Protein AF-A0A0N8KQZ3-F1 (afdb_monomer)

Structure (mmCIF, N/CA/C/O backbone):
data_AF-A0A0N8KQZ3-F1
#
_entry.id   AF-A0A0N8KQZ3-F1
#
loop_
_atom_site.group_PDB
_atom_site.id
_atom_site.type_symbol
_atom_site.label_atom_id
_atom_site.label_alt_id
_atom_site.label_comp_id
_atom_site.label_asym_id
_atom_site.label_entity_id
_atom_site.label_seq_id
_atom_site.pdbx_PDB_ins_code
_atom_site.Cartn_x
_atom_site.Cartn_y
_atom_site.Cartn_z
_atom_site.occupancy
_atom_site.B_iso_or_equiv
_atom_site.auth_seq_id
_atom_site.auth_comp_id
_atom_site.auth_asym_id
_atom_site.auth_atom_id
_atom_site.pdbx_PDB_model_num
ATOM 1 N N . MET A 1 1 ? 7.133 -3.663 11.235 1.00 71.94 1 MET A N 1
ATOM 2 C CA . MET A 1 1 ? 6.235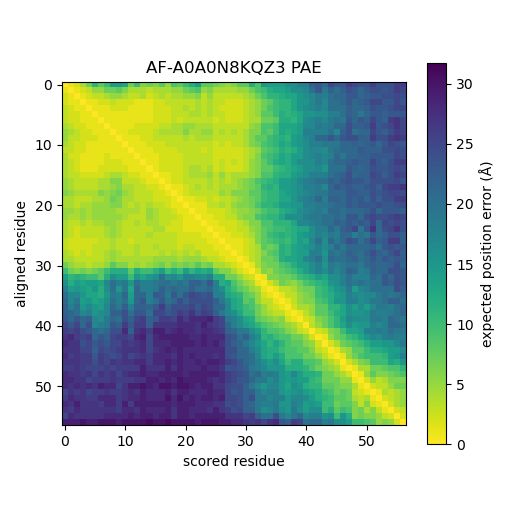 -4.571 10.480 1.00 71.94 1 MET A CA 1
ATOM 3 C C . MET A 1 1 ? 5.997 -3.964 9.105 1.00 71.94 1 MET A C 1
ATOM 5 O O . MET A 1 1 ? 5.678 -2.787 9.052 1.00 71.94 1 MET A O 1
ATOM 9 N N . GLN A 1 2 ? 6.188 -4.712 8.015 1.00 79.19 2 GLN A N 1
ATOM 10 C CA . GLN A 1 2 ? 5.894 -4.230 6.657 1.00 79.19 2 GLN A CA 1
ATOM 11 C C . GLN A 1 2 ? 4.589 -4.866 6.174 1.00 79.19 2 GLN A C 1
ATOM 13 O O . GLN A 1 2 ? 4.463 -6.090 6.186 1.00 79.19 2 GLN A O 1
ATOM 18 N N . ILE A 1 3 ? 3.620 -4.043 5.773 1.00 88.00 3 ILE A N 1
ATOM 19 C CA . ILE A 1 3 ? 2.332 -4.500 5.245 1.00 88.00 3 ILE A CA 1
ATOM 20 C C . ILE A 1 3 ? 2.247 -4.107 3.775 1.00 88.00 3 ILE A C 1
ATOM 22 O O . ILE A 1 3 ? 2.618 -3.001 3.393 1.00 88.00 3 ILE A O 1
ATOM 26 N N . LYS A 1 4 ? 1.781 -5.043 2.950 1.00 91.06 4 LYS A N 1
ATOM 27 C CA . LYS A 1 4 ? 1.508 -4.811 1.534 1.00 91.06 4 LYS A CA 1
ATOM 28 C C . LYS A 1 4 ? 0.050 -4.395 1.365 1.00 91.06 4 LYS A C 1
ATOM 30 O O . LYS A 1 4 ? -0.828 -4.938 2.035 1.00 91.06 4 LYS A O 1
ATOM 35 N N . ALA A 1 5 ? -0.191 -3.472 0.451 1.00 93.00 5 ALA A N 1
ATOM 36 C CA . ALA A 1 5 ? -1.515 -3.002 0.084 1.00 93.00 5 ALA A CA 1
ATOM 37 C C . ALA A 1 5 ? -1.628 -2.927 -1.439 1.00 93.00 5 ALA A C 1
ATOM 39 O O . ALA A 1 5 ? -0.613 -2.806 -2.129 1.00 93.00 5 ALA A O 1
ATOM 40 N N . VAL A 1 6 ? -2.858 -2.994 -1.935 1.00 92.19 6 VAL A N 1
ATOM 41 C CA . VAL A 1 6 ? -3.203 -2.703 -3.327 1.00 92.19 6 VAL A CA 1
ATOM 42 C C . VAL A 1 6 ? -3.848 -1.324 -3.366 1.00 92.19 6 VAL A C 1
ATOM 44 O O . VAL A 1 6 ? -4.601 -0.964 -2.461 1.00 92.19 6 VAL A O 1
ATOM 47 N N . TYR A 1 7 ? -3.512 -0.538 -4.382 1.00 90.06 7 TYR A N 1
ATOM 48 C CA . TYR A 1 7 ? -4.132 0.758 -4.614 1.00 90.06 7 TYR A CA 1
ATOM 49 C C . TYR A 1 7 ? -5.266 0.601 -5.628 1.00 90.06 7 TYR A C 1
ATOM 51 O O . TYR A 1 7 ? -5.009 0.331 -6.798 1.00 90.06 7 TYR A O 1
ATOM 59 N N . GLU A 1 8 ? -6.504 0.751 -5.164 1.00 92.81 8 GLU A N 1
ATOM 60 C CA . GLU A 1 8 ? -7.731 0.621 -5.958 1.00 92.81 8 GLU A CA 1
ATOM 61 C C . GLU A 1 8 ? -8.738 1.672 -5.499 1.00 92.81 8 GLU A C 1
ATOM 63 O O . GLU A 1 8 ? -8.844 1.938 -4.301 1.00 92.81 8 GLU A O 1
ATOM 68 N N . ASP A 1 9 ? -9.488 2.258 -6.434 1.00 95.56 9 ASP A N 1
ATOM 69 C CA . ASP A 1 9 ? -10.522 3.266 -6.146 1.00 95.56 9 ASP A CA 1
ATOM 70 C C . ASP A 1 9 ? -10.004 4.458 -5.324 1.00 95.56 9 ASP A C 1
ATOM 72 O O . ASP A 1 9 ? -10.703 5.022 -4.487 1.00 95.56 9 ASP A O 1
ATOM 76 N N . ASN A 1 10 ? -8.746 4.840 -5.555 1.00 92.56 10 ASN A N 1
ATOM 77 C CA . ASN A 1 10 ? -8.024 5.872 -4.807 1.00 92.56 10 ASN A CA 1
ATOM 78 C C . ASN A 1 10 ? -7.774 5.553 -3.318 1.00 92.56 10 ASN A C 1
ATOM 80 O O . ASN A 1 10 ? -7.427 6.449 -2.547 1.00 92.56 10 ASN A O 1
ATOM 84 N N . VAL A 1 11 ? -7.882 4.284 -2.907 1.00 93.75 11 VAL A N 1
ATOM 85 C CA . VAL A 1 11 ? -7.682 3.822 -1.525 1.00 93.75 11 VAL A CA 1
ATOM 86 C C . VAL A 1 11 ? -6.582 2.754 -1.456 1.00 93.75 11 VAL A C 1
ATOM 88 O O . VAL A 1 11 ? -6.513 1.847 -2.284 1.00 93.75 11 VAL A O 1
ATOM 91 N N . LEU A 1 12 ? -5.717 2.825 -0.434 1.00 92.12 12 LEU A N 1
ATOM 92 C CA . LEU A 1 12 ? -4.753 1.764 -0.114 1.00 92.12 12 LEU A CA 1
ATOM 93 C C . LEU A 1 12 ? -5.440 0.659 0.699 1.00 92.12 12 LEU A C 1
ATOM 95 O O . LEU A 1 12 ? -5.632 0.792 1.908 1.00 92.12 12 LEU A O 1
ATOM 99 N N . LYS A 1 13 ? -5.789 -0.445 0.038 1.00 93.44 13 LYS A N 1
ATOM 100 C CA . LYS A 1 13 ? -6.442 -1.611 0.643 1.00 93.44 13 LYS A CA 1
ATOM 101 C C . LYS A 1 13 ? -5.373 -2.611 1.114 1.00 93.44 13 LYS A C 1
ATOM 103 O O . LYS A 1 13 ? -4.681 -3.201 0.279 1.00 93.44 13 LYS A O 1
ATOM 108 N N . PRO A 1 14 ? -5.166 -2.809 2.428 1.00 93.44 14 PRO A N 1
ATOM 109 C CA . PRO A 1 14 ? -4.143 -3.727 2.916 1.00 93.44 14 PRO A CA 1
ATOM 110 C C . PRO A 1 14 ? -4.513 -5.186 2.613 1.00 93.44 14 PRO A C 1
ATOM 112 O O . PRO A 1 14 ? -5.646 -5.607 2.822 1.00 93.44 14 PRO A O 1
ATOM 115 N N . LEU A 1 15 ? -3.534 -5.984 2.173 1.00 93.62 15 LEU A N 1
ATOM 116 C CA . LEU A 1 15 ? -3.730 -7.406 1.842 1.00 93.62 15 LEU A CA 1
ATOM 117 C C . LEU A 1 15 ? -4.012 -8.284 3.071 1.00 93.62 15 LEU A C 1
ATOM 119 O O . LEU A 1 15 ? -4.471 -9.416 2.949 1.00 93.62 15 LEU A O 1
ATOM 123 N N . LYS A 1 16 ? -3.682 -7.787 4.264 1.00 91.62 16 LYS A N 1
ATOM 124 C CA . LYS A 1 16 ? -3.974 -8.426 5.548 1.00 91.62 16 LYS A CA 1
ATOM 125 C C . LYS A 1 16 ? -4.607 -7.399 6.472 1.00 91.62 16 LYS A C 1
ATOM 127 O O . LYS A 1 16 ? -4.258 -6.222 6.411 1.00 91.62 16 LYS A O 1
ATOM 132 N N . LYS A 1 17 ? -5.496 -7.855 7.357 1.00 89.62 17 LYS A N 1
ATOM 133 C CA . LYS A 1 17 ? -6.171 -6.991 8.330 1.00 89.62 17 LYS A CA 1
ATOM 134 C C . LYS A 1 17 ? -5.141 -6.232 9.175 1.00 89.62 17 LYS A C 1
ATOM 136 O O . LYS A 1 17 ? -4.327 -6.845 9.864 1.00 89.62 17 LYS A O 1
ATOM 141 N N . LEU A 1 18 ? -5.190 -4.902 9.115 1.00 88.94 18 LEU A N 1
ATOM 142 C CA . LEU A 1 18 ? -4.458 -4.026 10.023 1.00 88.94 18 LEU A CA 1
ATOM 143 C C . LEU A 1 18 ? -5.229 -3.925 11.337 1.00 88.94 18 LEU A C 1
ATOM 145 O O . LEU A 1 18 ? -6.424 -3.647 11.321 1.00 88.94 18 LEU A O 1
ATOM 149 N N . ASN A 1 19 ? -4.538 -4.090 12.461 1.00 89.88 19 ASN A N 1
ATOM 150 C CA . ASN A 1 19 ? -5.103 -3.840 13.784 1.00 89.88 19 ASN A CA 1
ATOM 151 C C . ASN A 1 19 ? -4.348 -2.679 14.449 1.00 89.88 19 ASN A C 1
ATOM 153 O O . ASN A 1 19 ? -3.652 -2.861 15.445 1.00 89.88 19 ASN A O 1
ATOM 157 N N . LEU A 1 20 ? -4.400 -1.503 13.816 1.00 90.31 20 LEU A N 1
ATOM 158 C CA . LEU A 1 20 ? -3.796 -0.272 14.333 1.00 90.31 20 LEU A CA 1
ATOM 159 C C . LEU A 1 20 ? -4.857 0.584 15.024 1.00 90.31 20 LEU A C 1
ATOM 161 O O . LEU A 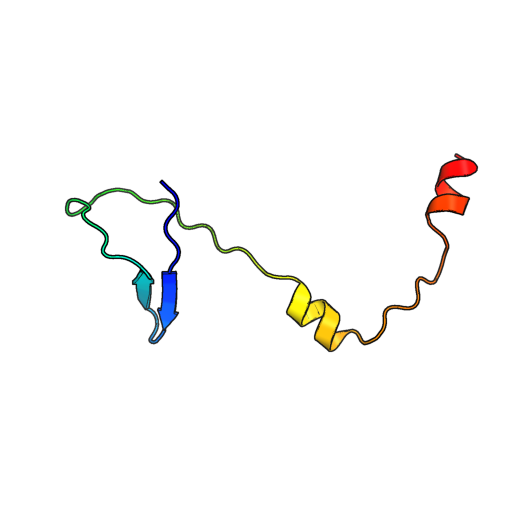1 20 ? -6.030 0.545 14.659 1.00 90.31 20 LEU A O 1
ATOM 165 N N . LYS A 1 21 ? -4.434 1.373 16.015 1.00 94.62 21 LYS A N 1
ATOM 166 C CA . LYS A 1 21 ? -5.305 2.358 16.664 1.00 94.62 21 LYS A CA 1
ATOM 167 C C . LYS A 1 21 ? -5.573 3.519 15.707 1.00 94.62 21 LYS A C 1
ATOM 169 O O . LYS A 1 21 ? -4.734 3.832 14.857 1.00 94.62 21 LYS A O 1
ATOM 174 N N . GLU A 1 22 ? -6.706 4.190 15.870 1.00 94.31 22 GLU A N 1
ATOM 175 C CA . GLU A 1 22 ? -6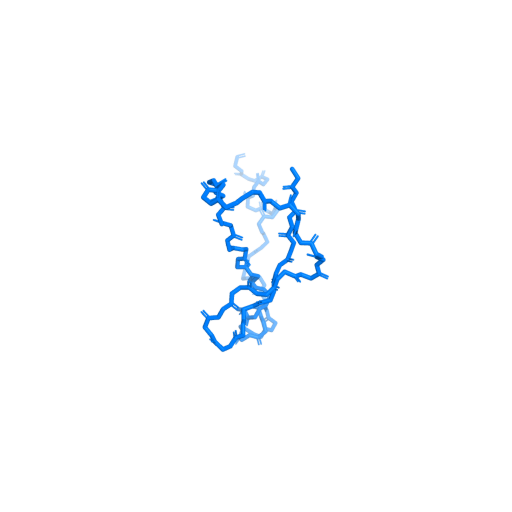.956 5.441 15.154 1.00 94.31 22 GLU A CA 1
ATOM 176 C C . GLU A 1 22 ? -5.821 6.448 15.379 1.00 94.31 22 GLU A C 1
ATOM 178 O O . GLU A 1 22 ? -5.236 6.508 16.461 1.00 94.31 22 GLU A O 1
ATOM 183 N N . LYS A 1 23 ? -5.516 7.234 14.339 1.00 93.31 23 LYS A N 1
ATOM 184 C CA . LYS A 1 23 ? -4.433 8.236 14.318 1.00 93.31 23 LYS A CA 1
ATOM 185 C C . LYS A 1 23 ? -3.016 7.669 14.483 1.00 93.31 23 LYS A C 1
ATOM 187 O O . LYS A 1 23 ? -2.091 8.429 14.747 1.00 93.31 23 LYS A O 1
ATOM 192 N N . THR A 1 24 ? -2.824 6.359 14.316 1.00 92.75 24 THR A N 1
ATOM 193 C CA . THR A 1 24 ? -1.473 5.783 14.256 1.00 92.75 24 THR A CA 1
ATOM 194 C C . THR A 1 24 ? -0.734 6.344 13.043 1.00 92.75 24 THR A C 1
ATOM 196 O O . THR A 1 24 ? -1.213 6.225 11.916 1.00 92.75 24 THR A O 1
ATOM 199 N N . GLU A 1 25 ? 0.436 6.933 13.270 1.00 92.88 25 GLU A N 1
ATOM 200 C CA . GLU A 1 25 ? 1.304 7.413 12.200 1.00 92.88 25 GLU A CA 1
ATOM 201 C C . GLU A 1 25 ? 1.918 6.233 11.437 1.00 92.88 25 GLU A C 1
ATOM 203 O O . GLU A 1 25 ? 2.366 5.245 12.028 1.00 92.88 25 GLU A O 1
ATOM 208 N N . VAL A 1 26 ? 1.915 6.317 10.107 1.00 89.31 26 VAL A N 1
ATOM 209 C CA . VAL A 1 26 ? 2.453 5.276 9.230 1.00 89.31 26 VAL A CA 1
ATOM 210 C C . VAL A 1 26 ? 3.309 5.893 8.134 1.00 89.31 26 VAL A C 1
ATOM 212 O O . VAL A 1 26 ? 3.018 6.972 7.627 1.00 89.31 26 VAL A O 1
ATOM 215 N N . GLN A 1 27 ? 4.345 5.165 7.724 1.00 90.62 27 GLN A N 1
ATOM 216 C CA . GLN A 1 27 ? 5.174 5.519 6.579 1.00 90.62 27 GLN A CA 1
ATOM 217 C C . GLN A 1 27 ? 4.732 4.711 5.358 1.00 90.62 27 GLN A C 1
ATOM 219 O O . GLN A 1 27 ? 4.681 3.480 5.398 1.00 90.62 27 GLN A O 1
ATOM 224 N N . ILE A 1 28 ? 4.442 5.400 4.256 1.00 89.44 28 ILE A N 1
ATOM 225 C CA . ILE A 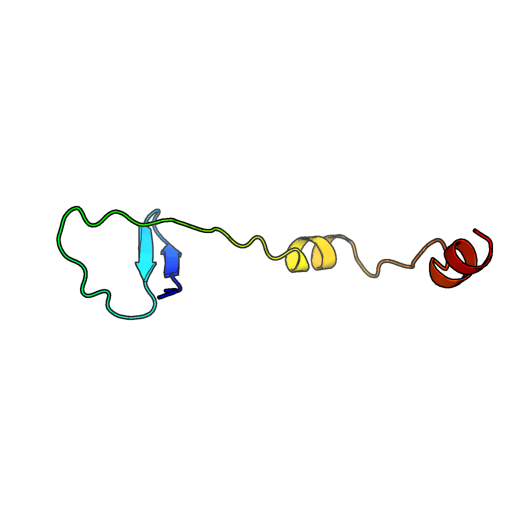1 28 ? 4.097 4.765 2.982 1.00 89.44 28 ILE A CA 1
ATOM 226 C C . ILE A 1 28 ? 5.356 4.692 2.120 1.00 89.44 28 ILE A C 1
ATOM 228 O O . ILE A 1 28 ? 6.043 5.689 1.908 1.00 89.44 28 ILE A O 1
ATOM 232 N N . THR A 1 29 ? 5.659 3.505 1.598 1.00 87.56 29 THR A N 1
ATOM 233 C CA . THR A 1 29 ? 6.753 3.301 0.642 1.00 87.56 29 THR A CA 1
ATOM 234 C C . THR A 1 29 ? 6.194 2.716 -0.645 1.00 87.56 29 THR A C 1
ATOM 236 O O . THR A 1 29 ? 5.733 1.576 -0.665 1.00 87.56 29 THR A O 1
ATOM 239 N N . ILE A 1 30 ? 6.266 3.480 -1.734 1.00 83.69 30 ILE A N 1
ATOM 240 C CA . ILE A 1 30 ? 5.876 3.016 -3.067 1.00 83.69 30 ILE A CA 1
ATOM 241 C C . ILE A 1 30 ? 7.119 2.441 -3.741 1.00 83.69 30 ILE A C 1
ATOM 243 O O . ILE A 1 30 ? 8.037 3.173 -4.107 1.00 83.69 30 ILE A O 1
ATOM 247 N N . ARG A 1 31 ? 7.161 1.118 -3.911 1.00 78.44 31 ARG A N 1
ATOM 248 C CA . ARG A 1 31 ? 8.220 0.468 -4.690 1.00 78.44 31 ARG A CA 1
ATOM 249 C C . ARG A 1 31 ? 7.830 0.515 -6.163 1.00 78.44 31 ARG A C 1
ATOM 251 O O . ARG A 1 31 ? 6.926 -0.205 -6.577 1.00 78.44 31 ARG A O 1
ATOM 258 N N . LYS A 1 32 ? 8.496 1.360 -6.953 1.00 68.19 32 LYS A N 1
ATOM 259 C CA . LYS A 1 32 ? 8.395 1.284 -8.415 1.00 68.19 32 LYS A CA 1
ATOM 260 C C . LYS A 1 32 ? 9.102 0.011 -8.876 1.00 68.19 32 LYS A C 1
ATOM 262 O O . LYS A 1 32 ? 10.274 -0.187 -8.569 1.00 68.19 32 LYS A O 1
ATOM 267 N N . SER A 1 33 ? 8.378 -0.854 -9.578 1.00 65.12 33 SER A N 1
ATOM 268 C CA . SER A 1 33 ? 8.979 -1.975 -10.295 1.00 65.12 33 SER A CA 1
ATOM 269 C C . SER A 1 33 ? 9.399 -1.474 -11.670 1.00 65.12 33 SER A C 1
ATOM 271 O O . SER A 1 33 ? 8.544 -1.053 -12.446 1.00 65.12 33 SER A O 1
ATOM 273 N N . PHE A 1 34 ? 10.698 -1.501 -11.966 1.00 62.72 34 PHE A N 1
ATOM 274 C CA . PHE A 1 34 ? 11.225 -1.129 -13.284 1.00 62.72 34 PHE A CA 1
ATOM 275 C C . PHE A 1 34 ? 10.916 -2.177 -14.361 1.00 62.72 34 PHE A C 1
ATOM 277 O O . PHE A 1 34 ? 11.184 -1.930 -15.527 1.00 62.72 34 PHE A O 1
ATOM 284 N N . SER A 1 35 ? 10.310 -3.317 -14.009 1.00 61.91 35 SER A N 1
ATOM 285 C CA . SER A 1 35 ? 9.946 -4.363 -14.974 1.00 61.91 35 SER A CA 1
ATOM 286 C C . SER A 1 35 ? 9.083 -3.832 -16.111 1.00 61.91 35 SER A C 1
ATOM 288 O O . SER A 1 35 ? 9.384 -4.114 -17.256 1.00 61.91 35 SER A O 1
ATOM 290 N N . LYS A 1 36 ? 8.100 -2.969 -15.820 1.00 57.88 36 LYS A N 1
ATOM 291 C CA . LYS A 1 36 ? 7.263 -2.375 -16.875 1.00 57.88 36 LYS A CA 1
ATOM 292 C C . LYS A 1 36 ? 8.044 -1.473 -17.836 1.00 57.88 36 LYS A C 1
ATOM 294 O O . LYS A 1 36 ? 7.661 -1.353 -18.987 1.00 57.88 36 LYS A O 1
ATOM 299 N N . LEU A 1 37 ? 9.126 -0.849 -17.364 1.00 56.59 37 LEU A N 1
ATOM 300 C CA . LEU A 1 37 ? 10.018 -0.069 -18.224 1.00 56.59 37 LEU A CA 1
ATOM 301 C C . LEU A 1 37 ? 10.887 -0.991 -19.089 1.00 56.59 37 LEU A C 1
ATOM 303 O O . LEU A 1 37 ? 11.157 -0.655 -20.230 1.00 56.59 37 LEU A O 1
ATOM 307 N N . LEU A 1 38 ? 11.295 -2.157 -18.576 1.00 58.00 38 LEU A N 1
ATOM 308 C CA . LEU A 1 38 ? 12.002 -3.169 -19.368 1.00 58.00 38 LEU A CA 1
ATOM 309 C C . LEU A 1 38 ? 11.088 -3.794 -20.434 1.00 58.00 38 LEU A C 1
ATOM 311 O O . LEU A 1 38 ? 11.531 -3.994 -21.558 1.00 58.00 38 LEU A O 1
ATOM 315 N N . ASP A 1 39 ? 9.812 -4.021 -20.109 1.00 59.34 39 ASP A N 1
ATOM 316 C CA . ASP A 1 39 ? 8.813 -4.540 -21.053 1.00 59.34 39 ASP A CA 1
ATOM 317 C C . ASP A 1 39 ? 8.548 -3.559 -22.220 1.00 59.34 39 ASP A C 1
ATOM 319 O O . ASP A 1 39 ? 8.306 -3.991 -23.344 1.00 59.34 39 ASP A O 1
ATOM 323 N N . GLU A 1 40 ? 8.622 -2.240 -21.978 1.00 56.19 40 GLU A N 1
ATOM 324 C CA . GLU A 1 40 ? 8.499 -1.195 -23.015 1.00 56.19 40 GLU A CA 1
ATOM 325 C C . GLU A 1 40 ? 9.777 -1.000 -23.850 1.00 56.19 40 GLU A C 1
ATOM 327 O O . GLU A 1 40 ? 9.699 -0.548 -24.992 1.00 56.19 40 GLU A O 1
ATOM 332 N N . LEU A 1 41 ? 10.952 -1.321 -23.299 1.00 57.91 41 LEU A N 1
ATOM 333 C CA . LEU A 1 41 ? 12.247 -1.079 -23.946 1.00 57.91 41 LEU A CA 1
ATOM 334 C C . LEU A 1 41 ? 12.679 -2.191 -24.920 1.00 57.91 41 LEU A C 1
ATOM 336 O O . LEU A 1 41 ? 13.664 -2.004 -25.633 1.00 57.91 41 LEU A O 1
ATOM 340 N N . GLY A 1 42 ? 11.943 -3.307 -25.001 1.00 59.31 42 GLY A N 1
ATOM 341 C CA . GLY A 1 42 ? 12.346 -4.476 -25.792 1.00 59.31 42 GLY A CA 1
ATOM 342 C C . GLY A 1 42 ? 13.628 -5.129 -25.257 1.00 59.31 42 GLY A C 1
ATOM 343 O O . GLY A 1 42 ? 14.136 -4.749 -24.201 1.00 59.31 42 GLY A O 1
ATOM 344 N N . GLU A 1 43 ? 14.162 -6.134 -25.962 1.00 59.25 43 GLU A N 1
ATOM 345 C CA . GLU A 1 43 ? 15.460 -6.715 -25.594 1.00 59.25 43 GLU A CA 1
ATOM 346 C C . GLU A 1 43 ? 16.542 -5.631 -25.657 1.00 59.25 43 GLU A C 1
ATOM 348 O O . GLU A 1 43 ? 16.937 -5.167 -26.726 1.00 59.25 43 GLU A O 1
ATOM 353 N N . LEU A 1 44 ? 17.003 -5.197 -24.485 1.00 61.72 44 LEU A N 1
ATOM 354 C CA . LEU A 1 44 ? 18.137 -4.298 -24.365 1.00 61.72 44 LEU A CA 1
ATOM 355 C C . LEU A 1 44 ? 19.390 -5.079 -24.758 1.00 61.72 44 LEU A C 1
ATOM 357 O O . LEU A 1 44 ? 19.993 -5.743 -23.917 1.00 61.72 44 LEU A O 1
ATOM 361 N N . GLU A 1 45 ? 19.792 -4.989 -26.025 1.00 60.56 45 GLU A N 1
ATOM 362 C CA . GLU A 1 45 ? 21.147 -5.364 -26.412 1.00 60.56 45 GLU A CA 1
ATOM 363 C C . GLU A 1 45 ? 22.119 -4.407 -25.703 1.00 60.56 45 GLU A C 1
ATOM 365 O O . GLU A 1 45 ? 22.073 -3.187 -25.924 1.00 60.56 45 GLU A O 1
ATOM 370 N N . PRO A 1 46 ? 22.985 -4.909 -24.807 1.00 61.91 46 PRO A N 1
ATOM 371 C CA . PRO A 1 46 ? 23.999 -4.070 -24.200 1.00 61.91 46 PRO A CA 1
ATOM 372 C C . PRO A 1 46 ? 24.935 -3.585 -25.308 1.00 61.91 46 PRO A 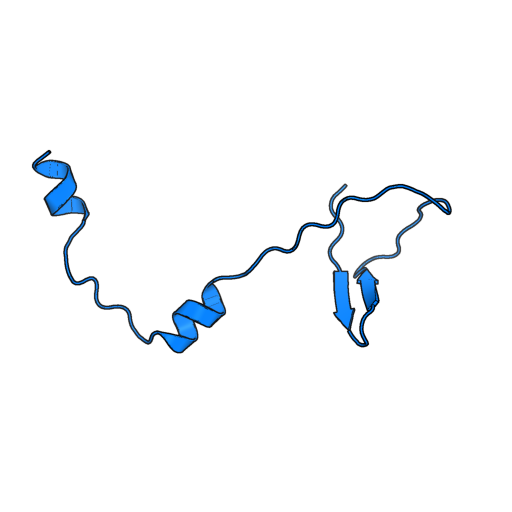C 1
ATOM 374 O O . PRO A 1 46 ? 25.612 -4.381 -25.954 1.00 61.91 46 PRO A O 1
ATOM 377 N N . LYS A 1 47 ? 24.974 -2.266 -25.535 1.00 65.06 47 LYS A N 1
ATOM 378 C CA . LYS A 1 47 ? 25.854 -1.662 -26.549 1.00 65.06 47 LYS A CA 1
ATOM 379 C C . LYS A 1 47 ? 27.337 -1.913 -26.264 1.00 65.06 47 LYS A C 1
ATOM 381 O O . LYS A 1 47 ? 28.130 -1.919 -27.198 1.00 65.06 47 LYS A O 1
ATOM 386 N N . GLU A 1 48 ? 27.705 -2.110 -24.996 1.00 62.72 48 GLU A N 1
ATOM 387 C CA . GLU A 1 48 ? 29.086 -2.324 -24.563 1.00 62.72 48 GLU A CA 1
ATOM 388 C C . GLU A 1 48 ? 29.159 -3.325 -23.402 1.00 62.72 48 GLU A C 1
ATOM 390 O O . GLU A 1 48 ? 28.333 -3.305 -22.484 1.00 62.72 48 GLU A O 1
ATOM 395 N N . ASP A 1 49 ? 30.182 -4.184 -23.427 1.00 71.75 49 ASP A N 1
ATOM 396 C CA . ASP A 1 49 ? 30.511 -5.063 -22.307 1.00 71.75 49 ASP A CA 1
ATOM 397 C C . ASP A 1 49 ? 31.173 -4.257 -21.180 1.00 71.75 49 ASP A C 1
ATOM 399 O O . ASP A 1 49 ? 32.379 -3.998 -21.167 1.00 71.75 49 ASP A O 1
ATOM 403 N N . ILE A 1 50 ? 30.359 -3.879 -20.198 1.00 68.81 50 ILE A N 1
ATOM 404 C CA . ILE A 1 50 ? 30.783 -3.208 -18.964 1.00 68.81 50 ILE A CA 1
ATOM 405 C C . ILE A 1 50 ? 31.877 -3.971 -18.196 1.00 68.81 50 ILE A C 1
ATOM 407 O O . ILE A 1 50 ? 32.703 -3.327 -17.546 1.00 68.81 50 ILE A O 1
ATOM 411 N N . ASN A 1 51 ? 31.954 -5.307 -18.288 1.00 66.38 51 ASN A N 1
ATOM 412 C CA . ASN A 1 51 ? 33.038 -6.058 -17.640 1.00 66.38 51 ASN A CA 1
ATOM 413 C C . ASN A 1 51 ? 34.394 -5.828 -18.323 1.00 66.38 51 ASN A C 1
ATOM 415 O O . ASN A 1 51 ? 35.428 -5.855 -17.652 1.00 66.38 51 ASN A O 1
ATOM 419 N N . GLY A 1 52 ? 34.401 -5.586 -19.636 1.00 66.25 52 GLY A N 1
ATOM 420 C CA . GLY A 1 52 ? 35.603 -5.225 -20.385 1.00 66.25 52 GLY A CA 1
ATOM 421 C C . GLY A 1 52 ? 36.099 -3.819 -20.046 1.00 66.25 52 GLY A C 1
ATOM 422 O O . GLY A 1 52 ? 37.295 -3.620 -19.841 1.00 66.25 52 GLY A O 1
ATOM 423 N N . VAL A 1 53 ? 35.179 -2.859 -19.908 1.00 61.00 53 VAL A N 1
ATOM 424 C CA . VAL A 1 53 ? 35.500 -1.460 -19.565 1.00 61.00 53 VAL A CA 1
ATOM 425 C C . VAL A 1 53 ? 36.094 -1.349 -18.156 1.00 61.00 53 VAL A C 1
ATOM 427 O O . VAL A 1 53 ? 37.119 -0.696 -17.964 1.00 61.00 53 VAL A O 1
ATOM 430 N N . LEU A 1 54 ? 35.506 -2.041 -17.174 1.00 63.03 54 LEU A N 1
ATOM 431 C CA . LEU A 1 54 ? 35.963 -2.000 -15.778 1.00 63.03 54 LEU A CA 1
ATOM 432 C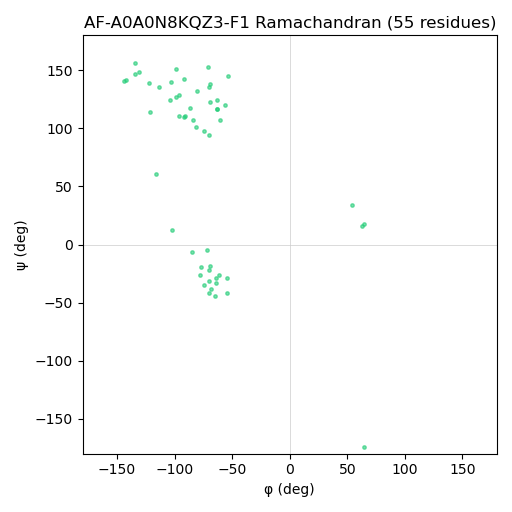 C . LEU A 1 54 ? 37.308 -2.703 -15.545 1.00 63.03 54 LEU A C 1
ATOM 434 O O . LEU A 1 54 ? 37.978 -2.409 -14.562 1.00 63.03 54 LEU A O 1
ATOM 438 N N . ARG A 1 55 ? 37.720 -3.626 -16.425 1.00 63.03 55 ARG A N 1
ATOM 439 C CA . ARG A 1 55 ? 39.038 -4.283 -16.341 1.00 63.03 55 ARG A CA 1
ATOM 440 C C . ARG A 1 55 ? 40.194 -3.413 -16.829 1.00 63.03 55 ARG A C 1
ATOM 442 O O . ARG A 1 55 ? 41.335 -3.711 -16.493 1.00 63.03 55 ARG A O 1
ATOM 449 N N . ASN A 1 56 ? 39.903 -2.374 -17.607 1.00 57.41 56 ASN A N 1
ATOM 450 C CA . ASN A 1 56 ? 40.898 -1.457 -18.163 1.00 57.41 56 ASN A CA 1
ATOM 451 C C . ASN A 1 56 ? 40.968 -0.116 -17.404 1.00 57.41 56 ASN A C 1
ATOM 453 O O . ASN A 1 56 ? 41.561 0.831 -17.920 1.00 57.41 56 ASN A O 1
ATOM 457 N N . SER A 1 57 ? 40.344 -0.025 -16.221 1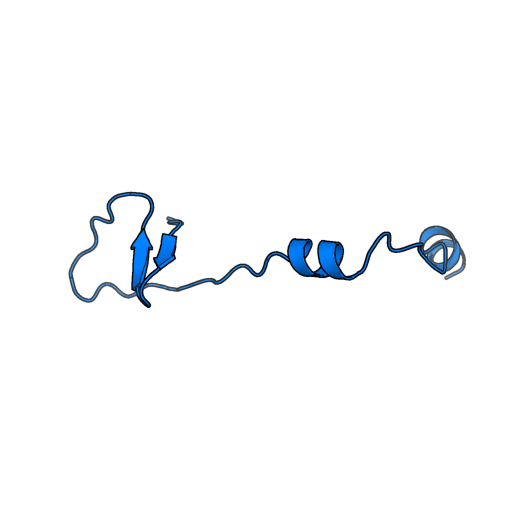.00 49.75 57 SER A N 1
ATOM 458 C CA . SER A 1 57 ? 40.355 1.156 -15.338 1.00 49.75 57 SER A CA 1
ATOM 459 C C . SER A 1 57 ? 41.246 0.953 -14.117 1.00 49.75 57 SER A C 1
ATOM 461 O O . SER A 1 57 ? 41.283 -0.187 -13.603 1.00 49.75 57 SER A O 1
#

Nearest PDB structures (foldseek):
  2nwt-assembly1_B  TM=7.597E-01  e=1.598E-01  Archaeoglobus fulgidus

pLDDT: mean 77.05, std 14.96, range [49.75, 95.56]

Sequence (57 aa):
MQIKAVYEDNVLKPLKKLNLKEKTEVQITIRKSFSKLLDELGELEPKEDINGVLRNS

Foldseek 3Di:
DDWQFDQDPNDTHTPDDDPDDPPDDDDDDDDDDCVVVDVVVDPPDPPDDPVVVVVVD

Solvent-accessible surface area (backbone atoms only — not comparable to full-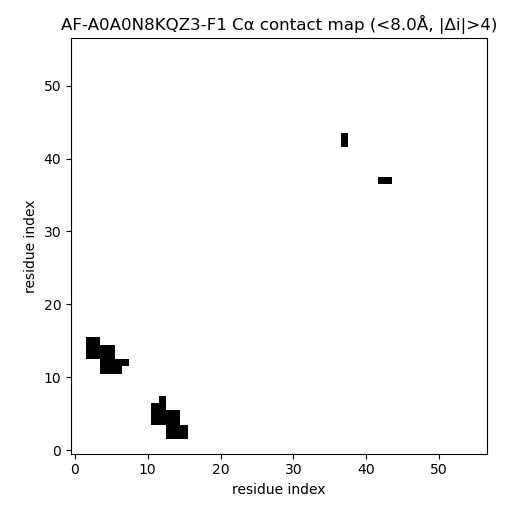atom values): 4193 Å² total; per-residue (Å²): 137,91,82,62,60,48,81,55,96,94,37,80,46,57,79,58,92,79,90,74,64,89,90,63,86,79,88,89,81,86,81,82,70,63,61,66,56,48,69,71,60,53,88,76,73,73,91,64,66,63,73,63,56,61,70,77,105

Organism: NCBI:txid1392998

Secondary structure (DSSP, 8-state):
----EEEETTEEEESS---PPTT----------THHHHHHH-S---SS-HHHHHHT-

Radius of gy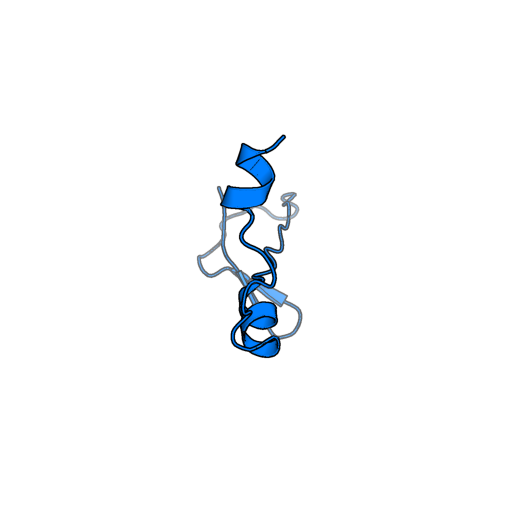ration: 20.3 Å; Cα contacts (8 Å, |Δi|>4): 19; chains: 1; bounding box: 51×17×43 Å

Mean predicted aligned error: 13.38 Å

InterPro domains:
  IPR008203 AF2212-like [PF01954] (3-43)
  IPR024069 AF2212-like domain superfamily [G3DSA:4.10.1150.10] (1-56)